Protein AF-A0A9P7EHT4-F1 (afdb_monomer_lite)

Organism: NCBI:txid48587

Secondary structure (DSSP, 8-state):
-------GGGTT----S------HHHHHHHHHHHHHHHHHHHHHHHHHHHHHHHSPPPP---TT-S-HHHHHHHHHHHHIIIIIHHHH-TTS---HHHHHHHHTTS--TTS-HHHHHHHHHHHHTTTTTHHHHHHHHHHHHHHHHHH-----GGGGGGS---

Foldseek 3Di:
DDDPPDDPPPPPPPDDDDDDDDDPVLCVVLVVVLVVLVVVLVVVVLVLLQCQLQDQDDFDDDPPDPDPPVLRVLSNVLSNVQSNCQCPVPVDRDDLVVSLVRSVPDDSDPHDPVRVVVSNVVSVVCPSCPVSVVVCVVVVVVSVVSVDDDDDPPVVPPPDDD

Structure (mmCIF, N/CA/C/O backbone):
data_AF-A0A9P7EHT4-F1
#
_entry.id   AF-A0A9P7EHT4-F1
#
loop_
_atom_site.group_PDB
_atom_site.id
_atom_site.type_symbol
_atom_site.label_atom_id
_atom_site.label_alt_id
_atom_site.label_comp_id
_atom_site.label_asym_id
_atom_site.label_entity_id
_atom_site.label_seq_id
_atom_site.pdbx_PDB_ins_code
_atom_site.Cartn_x
_atom_site.Cartn_y
_atom_site.Cartn_z
_atom_site.occupancy
_atom_site.B_iso_or_equiv
_atom_site.auth_seq_id
_atom_site.auth_comp_id
_atom_site.auth_asym_id
_atom_site.auth_atom_id
_atom_site.pdbx_PDB_model_num
ATOM 1 N N . MET A 1 1 ? 30.150 -19.900 -12.309 1.00 33.72 1 MET A N 1
ATOM 2 C CA . MET A 1 1 ? 28.809 -20.208 -11.778 1.00 33.72 1 MET A CA 1
ATOM 3 C C . MET A 1 1 ? 27.960 -19.003 -12.145 1.00 33.72 1 MET A C 1
ATOM 5 O O . MET A 1 1 ? 28.097 -17.972 -11.508 1.00 33.72 1 MET A O 1
ATOM 9 N N . GLN A 1 2 ? 27.306 -19.051 -13.307 1.00 30.30 2 GLN A N 1
ATOM 10 C CA . GLN A 1 2 ? 26.385 -18.003 -13.756 1.00 30.30 2 GLN A CA 1
ATOM 11 C C . GLN A 1 2 ? 25.036 -18.331 -13.127 1.00 30.30 2 GLN A C 1
ATOM 13 O O . GLN A 1 2 ? 24.518 -19.421 -13.355 1.00 30.30 2 GLN A O 1
ATOM 18 N N . GLU A 1 3 ? 24.530 -17.439 -12.285 1.00 30.38 3 GLU A N 1
ATOM 19 C CA . GLU A 1 3 ? 23.155 -17.512 -11.811 1.00 30.38 3 GLU A CA 1
ATOM 20 C C . GLU A 1 3 ? 22.256 -16.936 -12.904 1.00 30.38 3 GLU A C 1
ATOM 22 O O . GLU A 1 3 ? 22.384 -15.775 -13.295 1.00 30.38 3 GLU A O 1
ATOM 27 N N . ASP A 1 4 ? 21.392 -17.798 -13.434 1.00 36.47 4 ASP A N 1
ATOM 28 C CA . ASP A 1 4 ? 20.266 -17.436 -14.283 1.00 36.47 4 ASP A CA 1
ATOM 29 C C . ASP A 1 4 ? 19.323 -16.533 -13.480 1.00 36.47 4 ASP A C 1
ATOM 31 O O . ASP A 1 4 ? 18.519 -17.001 -12.673 1.00 36.47 4 ASP A O 1
ATOM 35 N N . ILE A 1 5 ? 19.395 -15.223 -13.710 1.00 40.62 5 ILE A N 1
ATOM 36 C CA . ILE A 1 5 ? 18.323 -14.304 -13.321 1.00 40.62 5 ILE A CA 1
ATOM 37 C C . ILE A 1 5 ? 17.263 -14.398 -14.420 1.00 40.62 5 ILE A C 1
ATOM 39 O O . ILE A 1 5 ? 17.171 -13.557 -15.316 1.00 40.62 5 ILE A O 1
ATOM 43 N N . GLY A 1 6 ? 16.516 -15.501 -14.404 1.00 33.03 6 GLY A N 1
ATOM 44 C CA . GLY A 1 6 ? 15.385 -15.711 -15.295 1.00 33.03 6 GLY A CA 1
ATOM 45 C C . GLY A 1 6 ? 14.271 -14.729 -14.948 1.00 33.03 6 GLY A C 1
ATOM 46 O O . GLY A 1 6 ? 13.575 -14.916 -13.957 1.00 33.03 6 GLY A O 1
ATOM 47 N N . TRP A 1 7 ? 14.101 -13.684 -15.760 1.00 44.91 7 TRP A N 1
ATOM 48 C CA . TRP A 1 7 ? 12.983 -12.745 -15.665 1.00 44.91 7 TRP A CA 1
ATOM 49 C C . TRP A 1 7 ? 11.743 -13.352 -16.348 1.00 44.91 7 TRP A C 1
ATOM 51 O O . TRP A 1 7 ? 11.735 -13.468 -17.576 1.00 44.91 7 TRP A O 1
ATOM 61 N N . PRO A 1 8 ? 10.677 -13.728 -15.615 1.00 37.75 8 PRO A N 1
ATOM 62 C CA . PRO A 1 8 ? 9.542 -14.461 -16.192 1.00 37.75 8 PRO A CA 1
ATOM 63 C C . PRO A 1 8 ? 8.695 -13.651 -17.191 1.00 37.75 8 PRO A C 1
ATOM 65 O O . PRO A 1 8 ? 7.948 -14.228 -17.971 1.00 37.75 8 PRO A O 1
ATOM 68 N N . TRP A 1 9 ? 8.828 -12.322 -17.211 1.00 41.00 9 TRP A N 1
ATOM 69 C CA . TRP A 1 9 ? 7.965 -11.409 -17.977 1.00 41.00 9 TRP A CA 1
ATOM 70 C C . TRP A 1 9 ? 8.392 -11.190 -19.439 1.00 41.00 9 TRP A C 1
ATOM 72 O O . TRP A 1 9 ? 7.667 -10.557 -20.200 1.00 41.00 9 TRP A O 1
ATOM 82 N N . LEU A 1 10 ? 9.568 -11.681 -19.850 1.00 38.62 10 LEU A N 1
ATOM 83 C CA . LEU A 1 10 ? 10.136 -11.409 -21.182 1.00 38.62 10 LEU A CA 1
ATOM 84 C C . LEU A 1 10 ? 9.701 -12.401 -22.278 1.00 38.62 10 LEU A C 1
ATOM 86 O O . LEU A 1 10 ? 9.952 -12.150 -23.454 1.00 38.62 10 LEU A O 1
ATOM 90 N N . TYR A 1 11 ? 9.038 -13.508 -21.931 1.00 38.34 11 TYR A N 1
ATOM 91 C CA . TYR A 1 11 ? 8.702 -14.572 -22.891 1.00 38.34 11 TYR A CA 1
ATOM 92 C C . TYR A 1 11 ? 7.434 -14.315 -23.726 1.00 38.34 11 TYR A C 1
ATOM 94 O O . TYR A 1 11 ? 7.206 -15.025 -24.703 1.00 38.34 11 TYR A O 1
ATOM 102 N N . GLU A 1 12 ? 6.623 -13.303 -23.399 1.00 41.28 12 GLU A N 1
ATOM 103 C CA . GLU A 1 12 ? 5.337 -13.062 -24.081 1.00 41.28 12 GLU A CA 1
ATOM 104 C C . GLU A 1 12 ? 5.417 -12.141 -25.309 1.00 41.28 12 GLU A C 1
ATOM 106 O O . GLU A 1 12 ? 4.441 -12.025 -26.047 1.00 41.28 12 GLU A O 1
ATOM 111 N N . VAL A 1 13 ? 6.557 -11.500 -25.588 1.00 43.53 13 VAL A N 1
ATOM 112 C CA . VAL A 1 13 ? 6.586 -10.384 -26.558 1.00 43.53 13 VAL A CA 1
ATOM 113 C C . VAL A 1 13 ? 6.811 -10.787 -28.020 1.00 43.53 13 VAL A C 1
ATOM 115 O O . VAL A 1 13 ? 6.916 -9.909 -28.863 1.00 43.53 13 VAL A O 1
ATOM 118 N N . GLY A 1 14 ? 6.849 -12.082 -28.358 1.00 39.22 14 GLY A N 1
ATOM 119 C CA . GLY A 1 14 ? 6.622 -12.569 -29.731 1.00 39.22 14 GLY A CA 1
ATOM 120 C C . GLY A 1 14 ? 7.330 -11.822 -30.877 1.00 39.22 14 GLY A C 1
ATOM 121 O O . GLY A 1 14 ? 6.723 -11.620 -31.926 1.00 39.22 14 GLY A O 1
ATOM 122 N N . LEU A 1 15 ? 8.587 -11.396 -30.706 1.00 40.38 15 LEU A N 1
ATOM 123 C CA . LEU A 1 15 ? 9.324 -10.675 -31.747 1.00 40.38 15 LEU A CA 1
ATOM 124 C C . LEU A 1 15 ? 10.049 -11.663 -32.666 1.00 40.38 15 LEU A C 1
ATOM 126 O O . LEU A 1 15 ? 11.099 -12.213 -32.336 1.00 40.38 15 LEU A O 1
ATOM 130 N N . GLY A 1 16 ? 9.430 -11.900 -33.822 1.00 35.81 16 GLY A N 1
ATOM 131 C CA . GLY A 1 16 ? 9.987 -12.660 -34.930 1.00 35.81 16 GLY A CA 1
ATOM 132 C C . GLY A 1 16 ? 11.141 -11.931 -35.622 1.00 35.81 16 GLY A C 1
ATOM 133 O O . GLY A 1 16 ? 11.029 -10.773 -36.000 1.00 35.81 16 GLY A O 1
ATOM 134 N N . ASN A 1 17 ? 12.233 -12.674 -35.768 1.00 42.03 17 ASN A N 1
ATOM 135 C CA . ASN A 1 17 ? 13.330 -12.615 -36.734 1.00 42.03 17 ASN A CA 1
ATOM 136 C C . ASN A 1 17 ? 13.360 -11.447 -37.745 1.00 42.03 17 ASN A C 1
ATOM 138 O O . ASN A 1 17 ? 12.989 -11.635 -38.898 1.00 42.03 17 ASN A O 1
ATOM 142 N N . GLU A 1 18 ? 13.968 -10.321 -37.373 1.00 40.78 18 GLU A N 1
ATOM 143 C CA . GLU A 1 18 ? 14.703 -9.449 -38.302 1.00 40.78 18 GLU A CA 1
ATOM 144 C C . GLU A 1 18 ? 15.790 -8.706 -37.508 1.00 40.78 18 GLU A C 1
ATOM 146 O O . GLU A 1 18 ? 15.515 -7.864 -36.657 1.00 40.78 18 GLU A O 1
ATOM 151 N N . THR A 1 19 ? 17.052 -9.097 -37.705 1.00 41.78 19 THR A N 1
ATOM 152 C CA . THR A 1 19 ? 18.201 -8.559 -36.962 1.00 41.78 19 THR A CA 1
ATOM 153 C C . THR A 1 19 ? 18.560 -7.164 -37.466 1.00 41.78 19 THR A C 1
ATOM 155 O O . THR A 1 19 ? 19.347 -7.016 -38.403 1.00 41.78 19 THR A O 1
ATOM 158 N N . THR A 1 20 ? 18.001 -6.141 -36.825 1.00 45.34 20 THR A N 1
ATOM 159 C CA . THR A 1 20 ? 18.441 -4.747 -36.928 1.00 45.34 20 THR A CA 1
ATOM 160 C C . THR A 1 20 ? 19.838 -4.602 -36.321 1.00 45.34 20 THR A C 1
ATOM 162 O O . THR A 1 20 ? 20.065 -4.842 -35.136 1.00 45.34 20 THR A O 1
ATOM 165 N N . HIS A 1 21 ? 20.817 -4.242 -37.153 1.00 45.09 21 HIS A N 1
ATOM 166 C CA . HIS A 1 21 ? 22.203 -4.077 -36.723 1.00 45.09 21 HIS A CA 1
ATOM 167 C C . HIS A 1 21 ? 22.399 -2.692 -36.088 1.00 45.09 21 HIS A C 1
ATOM 169 O O . HIS A 1 21 ? 22.819 -1.745 -36.749 1.00 45.09 21 HIS A O 1
ATOM 175 N N . ILE A 1 22 ? 22.094 -2.582 -34.794 1.00 49.44 22 ILE A N 1
ATOM 176 C CA . ILE A 1 22 ? 22.401 -1.402 -33.970 1.00 49.44 22 ILE A CA 1
ATOM 177 C C . ILE A 1 22 ? 23.924 -1.187 -33.972 1.00 49.44 22 ILE A C 1
ATOM 179 O O . ILE A 1 22 ? 24.685 -2.128 -33.725 1.00 49.44 22 ILE A O 1
ATOM 183 N N . SER A 1 23 ? 24.404 0.029 -34.256 1.00 51.44 23 SER A N 1
ATOM 184 C CA . SER A 1 23 ? 25.845 0.300 -34.173 1.00 51.44 23 SER A CA 1
ATOM 185 C C . SER A 1 23 ? 26.330 0.208 -32.719 1.00 51.44 23 SER A C 1
ATOM 187 O O . SER A 1 23 ? 25.603 0.532 -31.781 1.00 51.44 23 SER A O 1
ATOM 189 N N . ASN A 1 24 ? 27.585 -0.193 -32.491 1.00 54.91 24 ASN A N 1
ATOM 190 C CA . ASN A 1 24 ? 28.136 -0.295 -31.129 1.00 54.91 24 ASN A CA 1
ATOM 191 C C . ASN A 1 24 ? 28.041 1.022 -30.335 1.00 54.91 24 ASN A C 1
ATOM 193 O O . ASN A 1 24 ? 27.936 0.989 -29.114 1.00 54.91 24 ASN A O 1
ATOM 197 N N . VAL A 1 25 ? 28.057 2.175 -31.013 1.00 56.34 25 VAL A N 1
ATOM 198 C CA . VAL A 1 25 ? 27.954 3.498 -30.379 1.00 56.34 25 VAL A CA 1
ATOM 199 C C . VAL A 1 25 ? 26.518 3.797 -29.947 1.00 56.34 25 VAL A C 1
ATOM 201 O O . VAL A 1 25 ? 26.312 4.250 -28.824 1.00 56.34 25 VAL A O 1
ATOM 204 N N . GLU A 1 26 ? 25.525 3.496 -30.786 1.00 53.62 26 GLU A N 1
ATOM 205 C CA . GLU A 1 26 ? 24.102 3.647 -30.445 1.00 53.62 26 GLU A CA 1
ATOM 206 C C . GLU A 1 26 ? 23.690 2.655 -29.357 1.00 53.62 26 GLU A C 1
ATOM 208 O O . GLU A 1 26 ? 23.023 3.039 -28.401 1.00 53.62 26 GLU A O 1
ATOM 213 N N . CYS A 1 27 ? 24.183 1.415 -29.426 1.00 57.53 27 CYS A N 1
ATOM 214 C CA . CYS A 1 27 ? 23.973 0.405 -28.390 1.00 57.53 27 CYS A CA 1
ATOM 215 C C . CYS A 1 27 ? 24.538 0.869 -27.034 1.00 57.53 27 CYS A C 1
ATOM 217 O O . CYS A 1 27 ? 23.890 0.735 -25.997 1.00 57.53 27 CYS A O 1
ATOM 219 N N . HIS A 1 28 ? 25.721 1.494 -27.038 1.00 58.81 28 HIS A N 1
ATOM 220 C CA . HIS A 1 28 ? 26.361 2.002 -25.823 1.00 58.81 28 HIS A CA 1
ATOM 221 C C . HIS A 1 28 ? 25.699 3.286 -25.286 1.00 58.81 28 HIS A C 1
ATOM 223 O O . HIS A 1 28 ? 25.575 3.461 -24.070 1.00 58.81 28 HIS A O 1
ATOM 229 N N . ALA A 1 29 ? 25.255 4.187 -26.167 1.00 58.09 29 ALA A N 1
ATOM 230 C CA . ALA A 1 29 ? 24.589 5.434 -25.792 1.00 58.09 29 ALA A CA 1
ATOM 231 C C . ALA A 1 29 ? 23.170 5.182 -25.257 1.00 58.09 29 ALA A C 1
ATOM 233 O O . ALA A 1 29 ? 22.859 5.618 -24.143 1.00 58.09 29 ALA A O 1
ATOM 234 N N . VAL A 1 30 ? 22.355 4.412 -25.989 1.00 65.62 30 VAL A N 1
ATOM 235 C CA . VAL A 1 30 ? 21.015 3.979 -25.557 1.00 65.62 30 VAL A CA 1
ATOM 236 C C . VAL A 1 30 ? 21.126 3.137 -24.292 1.00 65.62 30 VAL A C 1
ATOM 238 O O . VAL A 1 30 ? 20.409 3.400 -23.330 1.00 65.62 30 VAL A O 1
ATOM 241 N N . GLY A 1 31 ? 22.100 2.223 -24.227 1.00 70.81 31 GLY A N 1
ATOM 242 C CA . GLY A 1 31 ? 22.383 1.443 -23.025 1.00 70.81 31 GLY A CA 1
ATOM 243 C C . GLY A 1 31 ? 22.589 2.328 -21.796 1.00 70.81 31 GLY A C 1
ATOM 244 O O . GLY A 1 31 ? 21.921 2.134 -20.786 1.00 70.81 31 GLY A O 1
ATOM 245 N N . SER A 1 32 ? 23.448 3.349 -21.875 1.00 76.69 32 SER A N 1
ATOM 246 C CA . SER A 1 32 ? 23.703 4.231 -20.726 1.00 76.69 32 SER A CA 1
ATOM 247 C C . SER A 1 32 ? 22.473 5.033 -20.278 1.00 76.69 32 SER A C 1
ATOM 249 O O . SER A 1 32 ? 22.248 5.185 -19.078 1.00 76.69 32 SER A O 1
ATOM 251 N N . ILE A 1 33 ? 21.653 5.519 -21.218 1.00 79.38 33 ILE A N 1
ATOM 252 C CA . ILE A 1 33 ? 20.433 6.282 -20.914 1.00 79.38 33 ILE A CA 1
ATOM 253 C C . ILE A 1 33 ? 19.383 5.374 -20.276 1.00 79.38 33 ILE A C 1
ATOM 255 O O . ILE A 1 33 ? 18.800 5.745 -19.254 1.00 79.38 33 ILE A O 1
ATOM 259 N N . VAL A 1 34 ? 19.177 4.182 -20.839 1.00 79.00 34 VAL A N 1
ATOM 260 C CA . VAL A 1 34 ? 18.251 3.176 -20.309 1.00 79.00 34 VAL A CA 1
ATOM 261 C C . VAL A 1 34 ? 18.674 2.776 -18.898 1.00 79.00 34 VAL A C 1
ATOM 263 O O . VAL A 1 34 ? 17.877 2.912 -17.972 1.00 79.00 34 VAL A O 1
ATOM 266 N N . TRP A 1 35 ? 19.942 2.399 -18.697 1.00 77.75 35 TRP A N 1
ATOM 267 C CA . TRP A 1 35 ? 20.458 2.020 -17.380 1.00 77.75 35 TRP A CA 1
ATOM 268 C C . TRP A 1 35 ? 20.316 3.145 -16.354 1.00 77.75 35 TRP A C 1
ATOM 270 O O . TRP A 1 35 ? 19.753 2.923 -15.284 1.00 77.75 35 TRP A O 1
ATOM 280 N N . ASN A 1 36 ? 20.758 4.363 -16.675 1.00 82.31 36 ASN A N 1
ATOM 281 C CA . ASN A 1 36 ? 20.661 5.500 -15.755 1.00 82.31 36 ASN A CA 1
ATOM 282 C C . ASN A 1 36 ? 19.209 5.826 -15.389 1.00 82.31 36 ASN A C 1
ATOM 284 O O . ASN A 1 36 ? 18.920 6.158 -14.240 1.00 82.31 36 ASN A O 1
ATOM 288 N N . THR A 1 37 ? 18.293 5.733 -16.354 1.00 84.19 37 THR A N 1
ATOM 289 C CA . THR A 1 37 ? 16.865 5.964 -16.114 1.00 84.19 37 THR A CA 1
ATOM 290 C C . THR A 1 37 ? 16.291 4.872 -15.219 1.00 84.19 37 THR A C 1
ATOM 292 O O . THR A 1 37 ? 15.647 5.190 -14.223 1.00 84.19 37 THR A O 1
ATOM 295 N N . MET A 1 38 ? 16.589 3.600 -15.497 1.00 81.44 38 MET A N 1
ATOM 296 C CA . MET A 1 38 ? 16.161 2.477 -14.658 1.00 81.44 38 MET A CA 1
ATOM 297 C C . MET A 1 38 ? 16.665 2.610 -13.216 1.00 81.44 38 MET A C 1
ATOM 299 O O . MET A 1 38 ? 15.879 2.422 -12.290 1.00 81.44 38 MET A O 1
ATOM 303 N N . PHE A 1 39 ? 17.934 2.981 -13.009 1.00 82.06 39 PHE A N 1
ATOM 304 C CA . PHE A 1 39 ? 18.486 3.193 -11.666 1.00 82.06 39 PHE A CA 1
ATOM 305 C C . PHE A 1 39 ? 17.784 4.329 -10.920 1.00 82.06 39 PHE A C 1
ATOM 307 O O . PHE A 1 39 ? 17.420 4.149 -9.761 1.00 82.06 39 PHE A O 1
ATOM 314 N N . LYS A 1 40 ? 17.535 5.466 -11.580 1.00 85.94 40 LYS A N 1
ATOM 315 C CA . LYS A 1 40 ? 16.814 6.595 -10.968 1.00 85.94 40 LYS A CA 1
ATOM 316 C C . LYS A 1 40 ? 15.381 6.232 -10.596 1.00 85.94 40 LYS A C 1
ATOM 318 O O . LYS A 1 40 ? 14.921 6.573 -9.513 1.00 85.94 40 LYS A O 1
ATOM 323 N N . VAL A 1 41 ? 14.671 5.534 -11.482 1.00 84.50 41 VAL A N 1
ATOM 324 C CA . VAL A 1 41 ? 13.306 5.072 -11.195 1.00 84.50 41 VAL A CA 1
ATOM 325 C C . VAL A 1 41 ? 13.307 4.101 -10.034 1.00 84.50 41 VAL A C 1
ATOM 327 O O . VAL A 1 41 ? 12.494 4.248 -9.130 1.00 84.50 41 VAL A O 1
ATOM 330 N N . LYS A 1 42 ? 14.240 3.148 -10.029 1.00 81.88 42 LYS A N 1
ATOM 331 C CA . LYS A 1 42 ? 14.391 2.209 -8.925 1.00 81.88 42 LYS A CA 1
ATOM 332 C C . LYS A 1 42 ? 14.629 2.935 -7.601 1.00 81.88 42 LYS A C 1
ATOM 334 O O . LYS A 1 42 ? 13.931 2.641 -6.646 1.00 81.88 42 LYS A O 1
ATOM 339 N N . GLU A 1 43 ? 15.544 3.900 -7.554 1.00 85.88 43 GLU A N 1
ATOM 340 C CA . GLU A 1 43 ? 15.807 4.693 -6.346 1.00 85.88 43 GLU A CA 1
ATOM 341 C C . GLU A 1 43 ? 14.546 5.424 -5.857 1.00 85.88 43 GLU A C 1
ATOM 343 O O . GLU A 1 43 ? 14.219 5.367 -4.674 1.00 85.88 43 GLU A O 1
ATOM 348 N N . HIS A 1 44 ? 13.789 6.046 -6.766 1.00 85.19 44 HIS A N 1
ATOM 349 C CA . HIS A 1 44 ? 12.524 6.700 -6.424 1.00 85.19 44 HIS A CA 1
ATOM 350 C C . HIS A 1 44 ? 11.469 5.725 -5.888 1.00 85.19 44 HIS A C 1
ATOM 352 O O . HIS A 1 44 ? 10.800 6.035 -4.903 1.00 85.19 44 HIS A O 1
ATOM 358 N N . LEU A 1 45 ? 11.325 4.558 -6.519 1.00 83.94 45 LEU A N 1
ATOM 359 C CA . LEU A 1 45 ? 10.398 3.520 -6.069 1.00 83.94 45 LEU A CA 1
ATOM 360 C C . LEU A 1 45 ? 10.813 2.950 -4.716 1.00 83.94 45 LEU A C 1
ATOM 362 O O . LEU A 1 45 ? 9.960 2.767 -3.856 1.00 83.94 45 LEU A O 1
ATOM 366 N N . ASP A 1 46 ? 12.108 2.714 -4.512 1.00 84.06 46 ASP A N 1
ATOM 367 C CA . ASP A 1 46 ? 12.641 2.203 -3.254 1.00 84.06 46 ASP A CA 1
ATOM 368 C C . ASP A 1 46 ? 12.357 3.217 -2.124 1.00 84.06 46 ASP A C 1
ATOM 370 O O . ASP A 1 46 ? 11.799 2.835 -1.097 1.00 84.06 46 ASP A O 1
ATOM 374 N N . VAL A 1 47 ? 12.620 4.518 -2.326 1.00 86.00 47 VAL A N 1
ATOM 375 C CA . VAL A 1 47 ? 12.285 5.578 -1.346 1.00 86.00 47 VAL A CA 1
ATOM 376 C C . VAL A 1 47 ? 10.789 5.611 -1.034 1.00 86.00 47 VAL A C 1
ATOM 378 O O . VAL A 1 47 ? 10.403 5.695 0.132 1.00 86.00 47 VAL A O 1
ATOM 381 N N . HIS A 1 48 ? 9.941 5.520 -2.057 1.00 85.75 48 HIS A N 1
ATOM 382 C CA . HIS A 1 48 ? 8.496 5.535 -1.867 1.00 85.75 48 HIS A CA 1
ATOM 383 C C . HIS A 1 48 ? 7.991 4.309 -1.099 1.00 85.75 48 HIS A C 1
ATOM 385 O O . HIS A 1 48 ? 7.242 4.446 -0.130 1.00 85.75 48 HIS A O 1
ATOM 391 N N . CYS A 1 49 ? 8.452 3.113 -1.475 1.00 84.19 49 CYS A N 1
ATOM 392 C CA . CYS A 1 49 ? 8.169 1.877 -0.747 1.00 84.19 49 CYS A CA 1
ATOM 393 C C . CYS A 1 49 ? 8.576 1.997 0.724 1.00 84.19 49 CYS A C 1
ATOM 395 O O . CYS A 1 49 ? 7.817 1.578 1.596 1.00 84.19 49 CYS A O 1
ATOM 397 N N . TRP A 1 50 ? 9.725 2.617 1.007 1.00 86.75 50 TRP A N 1
ATOM 398 C CA . TRP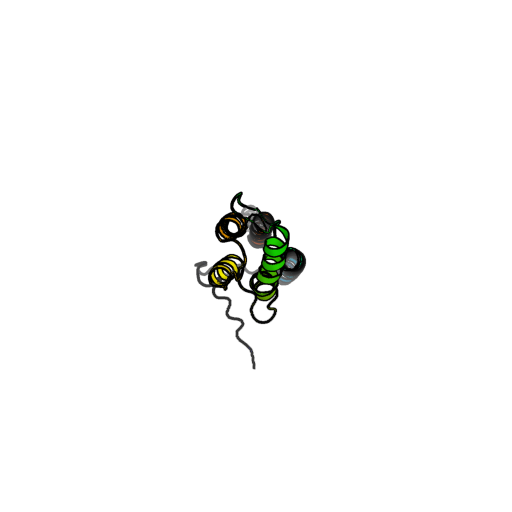 A 1 50 ? 10.168 2.909 2.370 1.00 86.75 50 TRP A CA 1
ATOM 399 C C . TRP A 1 50 ? 9.210 3.822 3.131 1.00 86.75 50 TRP A C 1
ATOM 401 O O . TRP A 1 50 ? 8.836 3.491 4.259 1.00 86.75 50 TRP A O 1
ATOM 411 N N . THR A 1 51 ? 8.783 4.932 2.529 1.00 85.88 51 THR A N 1
ATOM 412 C CA . THR A 1 51 ? 7.794 5.832 3.139 1.00 85.88 51 THR A CA 1
ATOM 413 C C . THR A 1 51 ? 6.495 5.094 3.446 1.00 85.88 51 THR A C 1
ATOM 415 O O . THR A 1 51 ? 6.043 5.121 4.589 1.00 85.88 51 THR A O 1
ATOM 418 N N . VAL A 1 52 ? 5.933 4.365 2.478 1.00 85.69 52 VAL A N 1
ATOM 419 C CA . VAL A 1 52 ? 4.683 3.617 2.684 1.00 85.69 52 VAL A CA 1
ATOM 420 C C . VAL A 1 52 ? 4.845 2.537 3.757 1.00 85.69 52 VAL A C 1
ATOM 422 O O . VAL A 1 52 ? 3.980 2.373 4.613 1.00 85.69 52 VAL A O 1
ATOM 425 N N . ALA A 1 53 ? 5.964 1.817 3.761 1.00 87.75 53 ALA A N 1
ATOM 426 C CA . ALA A 1 53 ? 6.235 0.785 4.754 1.00 87.75 53 ALA A CA 1
ATOM 427 C C . ALA A 1 53 ? 6.325 1.344 6.185 1.00 87.75 53 ALA A C 1
ATOM 429 O O . ALA A 1 53 ? 5.817 0.728 7.123 1.00 87.75 53 ALA A O 1
ATOM 430 N N . CYS A 1 54 ? 6.949 2.511 6.360 1.00 87.88 54 CYS A N 1
ATOM 431 C CA . CYS A 1 54 ? 7.170 3.110 7.677 1.00 87.88 54 CYS A CA 1
ATOM 432 C C . CYS A 1 54 ? 5.960 3.907 8.187 1.00 87.88 54 CYS A C 1
ATOM 434 O O . CYS A 1 54 ? 5.766 4.021 9.399 1.00 87.88 54 CYS A O 1
ATOM 436 N N . GLU A 1 55 ? 5.146 4.458 7.287 1.00 89.50 55 GLU A N 1
ATOM 437 C CA . GLU A 1 55 ? 4.034 5.343 7.631 1.00 89.50 55 GLU A CA 1
ATOM 438 C C . GLU A 1 55 ? 2.690 4.646 7.423 1.00 89.50 55 GLU A C 1
ATOM 440 O O . GLU A 1 55 ? 2.145 4.581 6.322 1.00 89.50 55 GLU A O 1
ATOM 445 N N . ALA A 1 56 ? 2.128 4.137 8.522 1.00 89.88 56 ALA A N 1
ATOM 446 C CA . ALA A 1 56 ? 0.793 3.560 8.504 1.00 89.88 56 ALA A CA 1
ATOM 447 C C . ALA A 1 56 ? -0.248 4.601 8.050 1.00 89.88 56 ALA A C 1
ATOM 449 O O . ALA A 1 56 ? -0.259 5.719 8.580 1.00 89.88 56 ALA A O 1
ATOM 450 N N . PRO A 1 57 ? -1.175 4.237 7.143 1.00 89.62 57 PRO A N 1
ATOM 451 C CA . PRO A 1 57 ? -2.330 5.065 6.829 1.00 89.62 57 PRO A CA 1
ATOM 452 C C . PRO A 1 57 ? -3.072 5.512 8.098 1.00 89.62 57 PRO A C 1
ATOM 454 O O . PRO A 1 57 ? -3.157 4.739 9.057 1.00 89.62 57 PRO A O 1
ATOM 457 N N . PRO A 1 58 ? -3.652 6.725 8.130 1.00 90.88 58 PRO A N 1
ATOM 458 C CA . PRO A 1 58 ? -4.437 7.172 9.273 1.00 90.88 58 PRO A CA 1
ATOM 459 C C . PRO A 1 58 ? -5.581 6.205 9.595 1.00 90.88 58 PRO A C 1
ATOM 461 O O . PRO A 1 58 ? -6.300 5.748 8.703 1.00 90.88 58 PRO A O 1
ATOM 464 N N . MET A 1 59 ? -5.765 5.916 10.883 1.00 92.06 59 MET A N 1
ATOM 465 C CA . MET A 1 59 ? -6.830 5.030 11.343 1.00 92.06 59 MET A CA 1
ATOM 466 C C . MET A 1 59 ? -8.205 5.681 11.140 1.00 92.06 59 MET A C 1
ATOM 468 O O . MET A 1 59 ? -8.407 6.849 11.476 1.00 92.06 59 MET A O 1
ATOM 472 N N . VAL A 1 60 ? -9.173 4.916 10.630 1.00 93.19 60 VAL A N 1
ATOM 473 C CA . VAL A 1 60 ? -10.567 5.359 10.476 1.00 93.19 60 VAL A CA 1
ATOM 474 C C . VAL A 1 60 ? -11.424 4.671 11.529 1.00 93.19 60 VAL A C 1
ATOM 476 O O . VAL A 1 60 ? -11.688 3.472 11.447 1.00 93.19 60 VAL A O 1
ATOM 479 N N . HIS A 1 61 ? -11.863 5.427 12.536 1.00 95.44 61 HIS A N 1
ATOM 480 C CA . HIS A 1 61 ? -12.642 4.874 13.639 1.00 95.44 61 HIS A CA 1
ATOM 481 C C . HIS A 1 61 ? -14.137 4.796 13.326 1.00 95.44 61 HIS A C 1
ATOM 483 O O . HIS A 1 61 ? -14.784 5.799 13.030 1.00 95.44 61 HIS A O 1
ATOM 489 N N . ALA A 1 62 ? -14.708 3.603 13.482 1.00 93.75 62 ALA A N 1
ATOM 490 C CA . ALA A 1 62 ? -16.151 3.419 13.531 1.00 93.75 62 ALA A CA 1
ATOM 491 C C . ALA A 1 62 ? -16.731 3.957 14.851 1.00 93.75 62 ALA A C 1
ATOM 493 O O . ALA A 1 62 ? -16.068 3.948 15.890 1.00 93.75 62 ALA A O 1
ATOM 494 N N . GLY A 1 63 ? -18.010 4.348 14.842 1.00 92.12 63 GLY A N 1
ATOM 495 C CA . GLY A 1 63 ? -18.712 4.806 16.051 1.00 92.12 63 GLY A CA 1
ATOM 496 C C . GLY A 1 63 ? -18.829 3.741 17.152 1.00 92.12 63 GLY A C 1
ATOM 497 O O . GLY A 1 63 ? -19.055 4.076 18.310 1.00 92.12 63 GLY A O 1
ATOM 498 N N . THR A 1 64 ? -18.636 2.465 16.807 1.00 92.44 64 THR A N 1
ATOM 499 C CA . THR A 1 64 ? -18.592 1.318 17.729 1.00 92.44 64 THR A CA 1
ATOM 500 C C . THR A 1 64 ? -17.240 1.172 18.443 1.00 92.44 64 THR A C 1
ATOM 502 O O . THR A 1 64 ? -17.101 0.338 19.341 1.00 92.44 64 THR A O 1
ATOM 505 N N . CYS A 1 65 ? -16.228 1.968 18.080 1.00 95.50 65 CYS A N 1
ATOM 506 C CA . CYS A 1 65 ? -14.893 1.893 18.664 1.00 95.50 65 CYS A CA 1
ATOM 507 C C . CYS A 1 65 ? -14.846 2.566 20.045 1.00 95.50 65 CYS A C 1
ATOM 509 O O . CYS A 1 65 ? -14.809 3.789 20.158 1.00 95.50 65 CYS A O 1
ATOM 511 N N . MET A 1 66 ? -14.812 1.752 21.105 1.00 92.62 66 MET A N 1
ATOM 512 C CA . MET A 1 66 ? -14.815 2.240 22.491 1.00 92.62 66 MET A CA 1
ATOM 513 C C . MET A 1 66 ? -13.460 2.787 22.967 1.00 92.62 66 MET A C 1
ATOM 515 O O . MET A 1 66 ? -13.421 3.600 23.886 1.00 92.62 66 MET A O 1
ATOM 519 N N . ASN A 1 67 ? -12.349 2.362 22.356 1.00 94.06 67 ASN A N 1
ATOM 520 C CA . ASN A 1 67 ? -11.004 2.823 22.700 1.00 94.06 67 ASN A CA 1
ATOM 521 C C . ASN A 1 67 ? -10.205 3.134 21.430 1.00 94.06 67 ASN A C 1
ATOM 523 O O . ASN A 1 67 ? -9.464 2.296 20.918 1.00 94.06 67 ASN A O 1
ATOM 527 N N . GLN A 1 68 ? -10.388 4.351 20.919 1.00 94.50 68 GLN A N 1
ATOM 528 C CA . GLN A 1 68 ? -9.764 4.805 19.674 1.00 94.50 68 GLN A CA 1
ATOM 529 C C . GLN A 1 68 ? -8.237 4.805 19.763 1.00 94.50 68 GLN A C 1
ATOM 531 O O . GLN A 1 68 ? -7.578 4.293 18.868 1.00 94.50 68 GLN A O 1
ATOM 536 N N . LYS A 1 69 ? -7.682 5.276 20.886 1.00 94.31 69 LYS A N 1
ATOM 537 C CA . LYS A 1 69 ? -6.232 5.350 21.086 1.00 94.31 69 LYS A CA 1
ATOM 538 C C . LYS A 1 69 ? -5.568 3.976 20.992 1.00 94.31 69 LYS A C 1
ATOM 540 O O . LYS A 1 69 ? -4.616 3.816 20.241 1.00 94.31 69 LYS A O 1
ATOM 545 N N . ARG A 1 70 ? -6.091 2.984 21.721 1.00 94.19 70 ARG A N 1
ATOM 546 C CA . ARG A 1 70 ? -5.546 1.619 21.676 1.00 94.19 70 ARG A CA 1
ATOM 547 C C . ARG A 1 70 ? -5.678 1.010 20.281 1.00 94.19 70 ARG A C 1
ATOM 549 O O . ARG A 1 70 ? -4.730 0.447 19.763 1.00 94.19 70 ARG A O 1
ATOM 556 N N . CYS A 1 71 ? -6.837 1.199 19.655 1.00 95.12 71 CYS A N 1
ATOM 557 C CA . CYS A 1 71 ? -7.109 0.727 18.301 1.00 95.12 71 CYS A CA 1
ATOM 558 C C . CYS A 1 71 ? -6.125 1.322 17.271 1.00 95.12 71 CYS A C 1
ATOM 560 O O . CYS A 1 71 ? -5.690 0.623 16.362 1.00 95.12 71 CYS A O 1
ATOM 562 N N . GLU A 1 72 ? -5.736 2.591 17.427 1.00 95.06 72 GLU A N 1
ATOM 563 C CA . GLU A 1 72 ? -4.719 3.243 16.593 1.00 95.06 72 GLU A CA 1
ATOM 564 C C . GLU A 1 72 ? -3.296 2.723 16.873 1.00 95.06 72 GLU A C 1
ATOM 566 O O . GLU A 1 72 ? -2.519 2.522 15.939 1.00 95.06 72 GLU A O 1
ATOM 571 N N . GLU A 1 73 ? -2.940 2.502 18.140 1.00 94.62 73 GLU A N 1
ATOM 572 C CA . GLU A 1 73 ? -1.639 1.939 18.531 1.00 94.62 73 GLU A CA 1
ATOM 573 C C . GLU A 1 73 ? -1.459 0.515 17.984 1.00 94.62 73 GLU A C 1
ATOM 575 O O . GLU A 1 73 ? -0.440 0.229 17.348 1.00 94.62 73 GLU A O 1
ATOM 580 N N . ASP A 1 74 ? -2.472 -0.338 18.146 1.00 94.94 74 ASP A N 1
ATOM 581 C CA . ASP A 1 74 ? -2.476 -1.709 17.628 1.00 94.94 74 ASP A CA 1
ATOM 582 C C . ASP A 1 74 ? -2.438 -1.719 16.092 1.00 94.94 74 ASP A C 1
ATOM 584 O O . ASP A 1 74 ? -1.713 -2.512 15.491 1.00 94.94 74 ASP A O 1
ATOM 588 N N . TRP A 1 75 ? -3.143 -0.788 15.437 1.00 94.62 75 TRP A N 1
ATOM 589 C CA . TRP A 1 75 ? -3.080 -0.615 13.984 1.00 94.62 75 TRP A CA 1
ATOM 590 C C . TRP A 1 75 ? -1.670 -0.283 13.491 1.00 94.62 75 TRP A C 1
ATOM 592 O O . TRP A 1 75 ? -1.190 -0.913 12.548 1.00 94.62 75 TRP A O 1
ATOM 602 N N . LYS A 1 76 ? -0.975 0.663 14.132 1.00 93.81 76 LYS A N 1
ATOM 603 C CA . LYS A 1 76 ? 0.403 1.020 13.754 1.00 93.81 76 LYS A CA 1
ATOM 604 C C . LYS A 1 76 ? 1.352 -0.169 13.895 1.00 93.81 76 LYS A C 1
ATOM 606 O O . LYS A 1 76 ? 2.209 -0.372 13.036 1.00 93.81 76 LYS A O 1
ATOM 611 N N . GLN A 1 77 ? 1.185 -0.966 14.950 1.00 93.69 77 GLN A N 1
ATOM 612 C CA . GLN A 1 77 ? 1.974 -2.183 15.144 1.00 93.69 77 GLN A CA 1
ATOM 613 C C . GLN A 1 77 ? 1.670 -3.235 14.078 1.00 93.69 77 GLN A C 1
ATOM 615 O O . GLN A 1 77 ? 2.600 -3.794 13.496 1.00 93.69 77 GLN A O 1
ATOM 620 N N . LEU A 1 78 ? 0.389 -3.482 13.795 1.00 94.44 78 LEU A N 1
ATOM 621 C CA . LEU A 1 78 ? -0.029 -4.422 12.759 1.00 94.4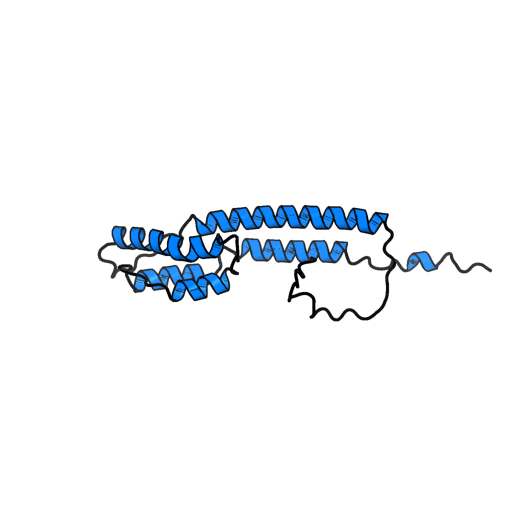4 78 LEU A CA 1
ATOM 622 C C . LEU A 1 78 ? 0.514 -4.005 11.389 1.00 94.44 78 LEU A C 1
ATOM 624 O O . LEU A 1 78 ? 1.081 -4.839 10.687 1.00 94.44 78 LEU A O 1
ATOM 628 N N . TRP A 1 79 ? 0.397 -2.722 11.032 1.00 94.69 79 TRP A N 1
ATOM 629 C CA . TRP A 1 79 ? 0.929 -2.178 9.782 1.00 94.69 79 TRP A CA 1
ATOM 630 C C 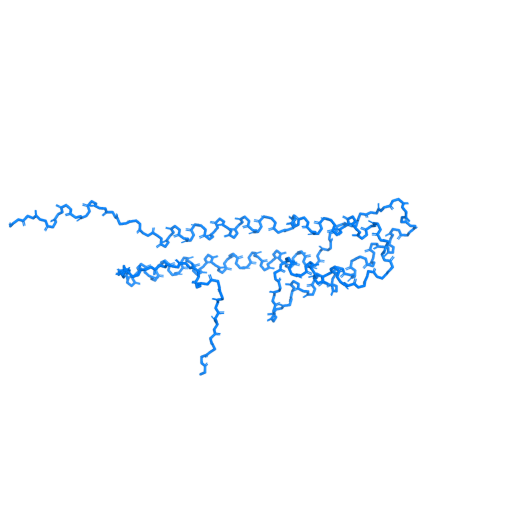. TRP A 1 79 ? 2.418 -2.466 9.628 1.00 94.69 79 TRP A C 1
ATOM 632 O O . TRP A 1 79 ? 2.832 -3.024 8.615 1.00 94.69 79 TRP A O 1
ATOM 642 N N . TRP A 1 80 ? 3.214 -2.136 10.645 1.00 92.19 80 TRP A N 1
ATOM 643 C CA . TRP A 1 80 ? 4.653 -2.365 10.606 1.00 92.19 80 TRP A CA 1
ATOM 644 C C . TRP A 1 80 ? 5.000 -3.853 10.487 1.00 92.19 80 TRP A C 1
ATOM 646 O O . TRP A 1 80 ? 5.796 -4.234 9.630 1.00 92.19 80 TRP A O 1
ATOM 656 N N . ASN A 1 81 ? 4.371 -4.699 11.307 1.00 90.31 81 ASN A N 1
ATOM 657 C CA . ASN A 1 81 ? 4.644 -6.139 11.340 1.00 90.31 81 ASN A CA 1
ATOM 658 C C . ASN A 1 81 ? 4.157 -6.880 10.087 1.00 90.31 81 ASN A C 1
ATOM 660 O O . ASN A 1 81 ? 4.640 -7.971 9.800 1.00 90.31 81 ASN A O 1
ATOM 664 N N . GLY A 1 82 ? 3.191 -6.314 9.368 1.00 90.25 82 GLY A N 1
ATOM 665 C CA . GLY A 1 82 ? 2.689 -6.849 8.114 1.00 90.25 82 GLY A CA 1
ATOM 666 C C . GLY A 1 82 ? 3.265 -6.111 6.916 1.00 90.25 82 GLY A C 1
ATOM 667 O O . GLY A 1 82 ? 4.271 -6.515 6.344 1.00 90.25 82 GLY A O 1
ATOM 668 N N . MET A 1 83 ? 2.621 -5.011 6.536 1.00 90.00 83 MET A N 1
ATOM 669 C CA . MET A 1 83 ? 2.969 -4.232 5.345 1.00 90.00 83 MET A CA 1
ATOM 670 C C . MET A 1 83 ? 4.405 -3.707 5.382 1.00 90.00 83 MET A C 1
ATOM 672 O O . MET A 1 83 ? 5.109 -3.820 4.383 1.00 90.00 83 MET A O 1
ATOM 676 N N . GLY A 1 84 ? 4.852 -3.175 6.523 1.00 88.12 84 GLY A N 1
ATOM 677 C CA . GLY A 1 84 ? 6.205 -2.643 6.673 1.00 88.12 84 GLY A CA 1
ATOM 678 C C . GLY A 1 84 ? 7.273 -3.697 6.385 1.00 88.12 84 GLY A C 1
ATOM 679 O O . GLY A 1 84 ? 8.133 -3.500 5.530 1.00 88.12 84 GLY A O 1
ATOM 680 N N . TRP A 1 85 ? 7.165 -4.853 7.040 1.00 86.75 85 TRP A N 1
ATOM 681 C CA . TRP A 1 85 ? 8.065 -5.988 6.831 1.00 86.75 85 TRP A CA 1
ATOM 682 C C . TRP A 1 85 ? 7.994 -6.569 5.418 1.00 86.75 85 TRP A C 1
ATOM 684 O O . TRP A 1 85 ? 9.036 -6.788 4.807 1.00 86.75 85 TRP A O 1
ATOM 694 N N . PHE A 1 86 ? 6.796 -6.799 4.880 1.00 86.25 86 PHE A N 1
ATOM 695 C CA . PHE A 1 86 ? 6.633 -7.417 3.560 1.00 86.25 86 PHE A CA 1
ATOM 696 C C . PHE A 1 86 ? 7.121 -6.525 2.410 1.00 86.25 86 PHE A C 1
ATOM 698 O O . PHE A 1 86 ? 7.669 -7.034 1.433 1.00 86.25 86 PHE A O 1
ATOM 705 N N . LEU A 1 87 ? 6.951 -5.202 2.516 1.00 84.56 87 LEU A N 1
ATOM 706 C CA . LEU A 1 87 ? 7.427 -4.257 1.498 1.00 84.56 87 LEU A CA 1
ATOM 707 C C . LEU A 1 87 ? 8.938 -4.013 1.572 1.00 84.56 87 LEU A C 1
ATOM 709 O O . LEU A 1 87 ? 9.554 -3.714 0.551 1.00 84.56 87 LEU A O 1
ATOM 713 N N . LEU A 1 88 ? 9.530 -4.127 2.764 1.00 84.31 88 LEU A N 1
ATOM 714 C CA . LEU A 1 88 ? 10.957 -3.885 2.991 1.00 84.31 88 LEU A CA 1
ATOM 715 C C . LEU A 1 88 ? 11.811 -5.153 2.987 1.00 84.31 88 LEU A C 1
ATOM 717 O O . LEU A 1 88 ? 13.021 -5.059 3.211 1.00 84.31 88 LEU A O 1
ATOM 721 N N . ASP A 1 89 ? 11.225 -6.325 2.737 1.00 79.81 89 ASP A N 1
ATOM 722 C CA . ASP A 1 89 ? 11.992 -7.562 2.639 1.00 79.81 89 ASP A CA 1
ATOM 723 C C . ASP A 1 89 ? 12.923 -7.518 1.418 1.00 79.81 89 ASP A C 1
ATOM 725 O O . ASP A 1 89 ? 12.544 -7.815 0.286 1.00 79.81 89 ASP A O 1
ATOM 729 N N . GLY A 1 90 ? 14.180 -7.139 1.661 1.00 63.84 90 GLY A N 1
ATOM 730 C CA . GLY A 1 90 ? 15.202 -7.003 0.629 1.00 63.84 90 GLY A CA 1
ATOM 731 C C . GLY A 1 90 ? 15.634 -8.326 -0.007 1.00 63.84 90 GLY A C 1
ATOM 732 O O . GLY A 1 90 ? 16.311 -8.294 -1.033 1.00 63.84 90 GLY A O 1
ATOM 733 N N . GLN A 1 91 ? 15.266 -9.477 0.570 1.00 69.56 91 GLN A N 1
ATOM 734 C CA . GLN A 1 91 ? 15.549 -10.783 -0.034 1.00 69.56 91 GLN A CA 1
ATOM 735 C C . GLN A 1 91 ? 14.490 -11.177 -1.064 1.00 69.56 91 GLN A C 1
ATOM 737 O O . GLN A 1 91 ? 14.807 -11.889 -2.017 1.00 69.56 91 GLN A O 1
ATOM 742 N N . ASN A 1 92 ? 13.247 -10.723 -0.887 1.00 67.75 92 ASN A N 1
ATOM 743 C CA . ASN A 1 92 ? 12.136 -11.076 -1.762 1.00 67.75 92 ASN A CA 1
ATOM 744 C C . ASN A 1 92 ? 11.028 -10.006 -1.729 1.00 67.75 92 ASN A C 1
ATOM 746 O O . ASN A 1 92 ? 9.945 -10.269 -1.192 1.00 67.75 92 ASN A O 1
ATOM 750 N N . PRO A 1 93 ? 11.277 -8.810 -2.298 1.00 66.50 93 PRO A N 1
ATOM 751 C CA . PRO A 1 93 ? 10.312 -7.721 -2.269 1.00 66.50 93 PRO A CA 1
ATOM 752 C C . PRO A 1 93 ? 9.012 -8.172 -2.936 1.00 66.50 93 PRO A C 1
ATOM 754 O O . PRO A 1 93 ? 8.974 -8.478 -4.131 1.00 66.50 93 PRO A O 1
ATOM 757 N N . GLN A 1 94 ? 7.949 -8.254 -2.139 1.00 74.12 94 GLN A N 1
ATOM 758 C CA . GLN A 1 94 ? 6.649 -8.706 -2.610 1.00 74.12 94 GLN A CA 1
ATOM 759 C C . GLN A 1 94 ? 5.930 -7.562 -3.338 1.00 74.12 94 GLN A C 1
ATOM 761 O O . GLN A 1 94 ? 5.920 -6.427 -2.844 1.00 74.12 94 GLN A O 1
ATOM 766 N N . PRO A 1 95 ? 5.283 -7.826 -4.488 1.00 78.12 95 PRO A N 1
ATOM 767 C CA . PRO A 1 95 ? 4.387 -6.859 -5.107 1.00 78.12 95 PRO A CA 1
ATOM 768 C C . PRO A 1 95 ? 3.335 -6.381 -4.102 1.00 78.12 95 PRO A C 1
ATOM 770 O O . PRO A 1 95 ? 2.795 -7.180 -3.341 1.00 78.12 95 PRO A O 1
ATOM 773 N N . TYR A 1 96 ? 2.988 -5.088 -4.127 1.00 83.44 96 TYR A N 1
ATOM 774 C CA . TYR A 1 96 ? 2.046 -4.504 -3.161 1.00 83.44 96 TYR A CA 1
ATOM 775 C C . TYR A 1 96 ? 0.741 -5.301 -3.033 1.00 83.44 96 TYR A C 1
ATOM 777 O O . TYR A 1 96 ? 0.254 -5.529 -1.931 1.00 83.44 96 TYR A O 1
ATOM 785 N N . LYS A 1 97 ? 0.192 -5.762 -4.161 1.00 84.62 97 LYS A N 1
ATOM 786 C CA . LYS A 1 97 ? -1.035 -6.561 -4.187 1.00 84.62 97 LYS A CA 1
ATOM 787 C C . LYS A 1 97 ? -0.895 -7.855 -3.377 1.00 84.62 97 LYS A C 1
ATOM 789 O O . LYS A 1 97 ? -1.757 -8.147 -2.554 1.00 84.62 97 LYS A O 1
ATOM 794 N N . ASP A 1 98 ? 0.198 -8.580 -3.575 1.00 86.88 98 ASP A N 1
ATOM 795 C CA . ASP A 1 98 ? 0.461 -9.851 -2.897 1.00 86.88 98 ASP A CA 1
ATOM 796 C C . ASP A 1 98 ? 0.700 -9.613 -1.400 1.00 86.88 98 ASP A C 1
ATOM 798 O O . ASP A 1 98 ? 0.199 -10.349 -0.548 1.00 86.88 98 ASP A O 1
ATOM 802 N N . THR A 1 99 ? 1.386 -8.518 -1.071 1.00 88.44 99 THR A N 1
ATOM 803 C CA . THR A 1 99 ? 1.585 -8.042 0.300 1.00 88.44 99 THR A CA 1
ATOM 804 C C . THR A 1 99 ? 0.259 -7.738 1.003 1.00 88.44 99 THR A C 1
ATOM 806 O O . THR A 1 99 ? 0.063 -8.165 2.140 1.00 88.44 99 THR A O 1
ATOM 809 N N . VAL A 1 100 ? -0.693 -7.081 0.329 1.00 89.94 100 VAL A N 1
ATOM 810 C CA . VAL A 1 100 ? -2.041 -6.833 0.873 1.00 89.94 100 VAL A CA 1
ATOM 811 C C . VAL A 1 100 ? -2.799 -8.146 1.101 1.00 89.94 100 VAL A C 1
ATOM 813 O O . VAL A 1 100 ? -3.411 -8.320 2.154 1.00 89.94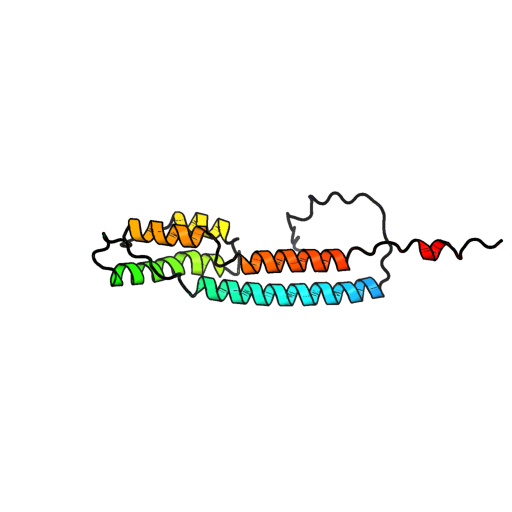 100 VAL A O 1
ATOM 816 N N . GLU A 1 101 ? -2.715 -9.108 0.179 1.00 90.56 101 GLU A N 1
ATOM 817 C CA . GLU A 1 101 ? -3.357 -10.422 0.343 1.00 90.56 101 GLU A CA 1
ATOM 818 C C . GLU A 1 101 ? -2.792 -11.223 1.529 1.00 90.56 101 GLU A C 1
ATOM 820 O O . G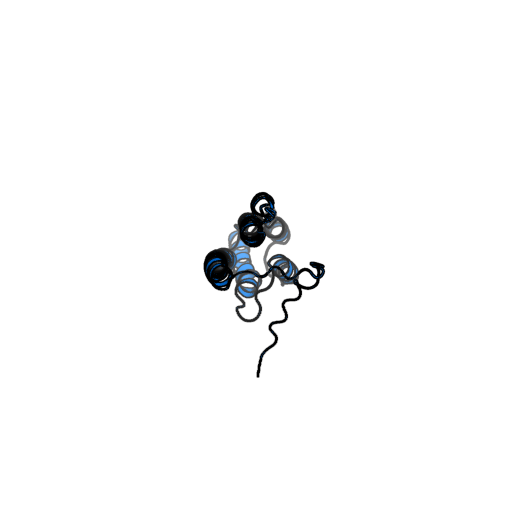LU A 1 101 ? -3.517 -11.997 2.166 1.00 90.56 101 GLU A O 1
ATOM 825 N N . GLN A 1 102 ? -1.500 -11.073 1.830 1.00 90.19 102 GLN A N 1
ATOM 826 C CA . GLN A 1 102 ? -0.885 -11.653 3.027 1.00 90.19 102 GLN A CA 1
ATOM 827 C C . GLN A 1 102 ? -1.284 -10.886 4.290 1.00 90.19 102 GLN A C 1
ATOM 829 O O . GLN A 1 102 ? -1.624 -11.503 5.300 1.00 90.19 102 GLN A O 1
ATOM 834 N N . PHE A 1 103 ? -1.311 -9.556 4.217 1.00 90.88 103 PHE A N 1
ATOM 835 C CA . PHE A 1 103 ? -1.699 -8.674 5.313 1.00 90.88 103 PHE A CA 1
ATOM 836 C C . PHE A 1 103 ? -3.121 -8.945 5.818 1.00 90.88 103 PHE A C 1
ATOM 838 O O . PHE A 1 103 ? -3.358 -8.979 7.022 1.00 90.88 103 PHE A O 1
ATOM 845 N N . GLU A 1 104 ? -4.057 -9.227 4.911 1.00 91.75 104 GLU A N 1
ATOM 846 C CA . GLU A 1 104 ? -5.444 -9.584 5.241 1.00 91.75 104 GLU A CA 1
ATOM 847 C C . GLU A 1 104 ? -5.597 -10.839 6.103 1.00 91.75 104 GLU A C 1
ATOM 849 O O . GLU A 1 104 ? -6.637 -11.027 6.738 1.00 91.75 104 GLU A O 1
ATOM 854 N N . LYS A 1 105 ? -4.592 -11.716 6.092 1.00 91.31 105 LYS A N 1
ATOM 855 C CA . LYS A 1 105 ? -4.604 -12.989 6.820 1.00 91.31 105 LYS A CA 1
ATOM 856 C C . LYS A 1 105 ? -3.998 -12.863 8.216 1.00 91.31 105 LYS A C 1
ATOM 858 O O . LYS A 1 105 ? -4.028 -13.840 8.963 1.00 91.31 105 LYS A O 1
ATOM 863 N N . LEU A 1 106 ? -3.421 -11.708 8.553 1.00 91.50 106 LEU A N 1
ATOM 864 C CA . LEU A 1 106 ? -2.829 -11.475 9.863 1.00 91.50 106 LEU A CA 1
ATOM 865 C C . LEU A 1 106 ? -3.905 -11.347 10.941 1.00 91.50 106 LEU A C 1
ATOM 867 O O . LEU A 1 106 ? -5.035 -10.927 10.688 1.00 91.50 106 LEU A O 1
ATOM 871 N N . ASP A 1 107 ? -3.524 -11.701 12.165 1.00 92.06 107 ASP A N 1
ATOM 872 C CA . ASP A 1 107 ? -4.357 -11.463 13.334 1.00 92.06 107 ASP A CA 1
ATOM 873 C C . ASP A 1 107 ? -4.430 -9.957 13.611 1.00 92.06 107 ASP A C 1
ATOM 875 O O . ASP A 1 107 ? -3.412 -9.302 13.839 1.00 92.06 107 ASP A O 1
ATOM 879 N N . ILE A 1 108 ? -5.648 -9.413 13.589 1.00 92.25 108 ILE A N 1
ATOM 880 C CA . ILE A 1 108 ? -5.907 -7.994 13.850 1.00 92.25 108 ILE A CA 1
ATOM 881 C C . ILE A 1 108 ? -5.861 -7.655 15.349 1.00 92.25 108 ILE A C 1
ATOM 883 O O . ILE A 1 108 ? -5.964 -6.483 15.716 1.00 92.25 108 ILE A O 1
ATOM 887 N N . GLY A 1 109 ? -5.725 -8.663 16.217 1.00 89.06 109 GLY A N 1
ATOM 888 C CA . GLY A 1 109 ? -5.605 -8.498 17.659 1.00 89.06 109 GLY A CA 1
ATOM 889 C C . GLY A 1 109 ? -6.822 -7.797 18.260 1.00 89.06 109 GLY A C 1
ATOM 890 O O . GLY A 1 109 ? -7.956 -8.258 18.136 1.00 89.06 109 GLY A O 1
ATOM 891 N N . GLU A 1 110 ? -6.582 -6.669 18.928 1.00 91.31 110 GLU A N 1
ATOM 892 C CA . GLU A 1 110 ? -7.626 -5.883 19.594 1.00 91.31 110 GLU A CA 1
ATOM 893 C C . GLU A 1 110 ? -8.173 -4.720 18.751 1.00 91.31 110 GLU A C 1
ATOM 895 O O . GLU A 1 110 ? -9.006 -3.934 19.222 1.00 91.31 110 GLU A O 1
ATOM 900 N N . ILE A 1 111 ? -7.767 -4.619 17.482 1.00 94.44 111 ILE A N 1
ATOM 901 C CA . ILE A 1 111 ? -8.333 -3.638 16.560 1.00 94.44 111 ILE A CA 1
ATOM 902 C C . ILE A 1 111 ? -9.827 -3.924 16.382 1.00 94.44 111 ILE A C 1
ATOM 904 O O . ILE A 1 111 ? -10.260 -5.040 16.095 1.00 94.44 111 ILE A O 1
ATOM 908 N N . ASN A 1 112 ? -10.646 -2.880 16.515 1.00 95.94 112 ASN A N 1
ATOM 909 C CA . ASN A 1 112 ? -12.075 -2.997 16.256 1.00 95.94 112 ASN A CA 1
ATOM 910 C C . ASN A 1 112 ? -12.320 -3.388 14.786 1.00 95.94 112 ASN A C 1
ATOM 912 O O . ASN A 1 112 ? -11.816 -2.739 13.869 1.00 95.94 112 ASN A O 1
ATOM 916 N N . LEU A 1 113 ? -13.146 -4.416 14.572 1.00 94.31 113 LEU A N 1
ATOM 917 C CA . LEU A 1 113 ? -13.389 -5.006 13.254 1.00 94.31 113 LEU A CA 1
ATOM 918 C C . LEU A 1 113 ? -13.914 -4.005 12.212 1.00 94.31 113 LEU A C 1
ATOM 920 O O . LEU A 1 113 ? -13.563 -4.105 11.037 1.00 94.31 113 LEU A O 1
ATOM 924 N N . ASP A 1 114 ? -14.754 -3.052 12.616 1.00 95.38 114 ASP A N 1
ATOM 925 C CA . ASP A 1 114 ? -15.306 -2.059 11.693 1.00 95.38 114 ASP A CA 1
ATOM 926 C C . ASP A 1 114 ? -14.244 -1.023 11.306 1.00 95.38 114 ASP A C 1
ATOM 928 O O . ASP A 1 114 ? -14.153 -0.649 10.136 1.00 95.38 114 ASP A O 1
ATOM 932 N N . CYS A 1 115 ? -13.388 -0.625 12.254 1.00 95.75 115 CYS A N 1
ATOM 933 C CA . CYS A 1 115 ? -12.230 0.219 11.957 1.00 95.75 115 CYS A CA 1
ATOM 934 C C . CYS A 1 115 ? -11.256 -0.491 11.008 1.00 95.75 115 CYS A C 1
ATOM 936 O O . CYS A 1 115 ? -10.825 0.094 10.018 1.00 95.75 115 CYS A O 1
ATOM 938 N N . TRP A 1 116 ? -10.960 -1.770 11.265 1.00 94.62 116 TRP A N 1
ATOM 939 C CA . TRP A 1 116 ? -10.117 -2.585 10.389 1.00 94.62 116 TRP A CA 1
ATOM 940 C C . TRP A 1 116 ? -10.661 -2.623 8.960 1.00 94.62 116 TRP A C 1
ATOM 942 O O . TRP A 1 116 ? -9.932 -2.324 8.021 1.00 94.62 116 TRP A O 1
ATOM 952 N N . LYS A 1 117 ? -11.953 -2.923 8.778 1.00 93.81 117 LYS A N 1
ATOM 953 C CA . LYS A 1 117 ? -12.581 -2.947 7.446 1.00 93.81 117 LYS A CA 1
ATOM 954 C C . LYS A 1 117 ? -12.486 -1.597 6.737 1.00 93.81 117 LYS A C 1
ATOM 956 O O . LYS A 1 117 ? -12.238 -1.568 5.533 1.00 93.81 117 LYS A O 1
ATOM 961 N N . ALA A 1 118 ? -12.685 -0.499 7.467 1.00 93.00 118 ALA A N 1
ATOM 962 C CA . ALA A 1 118 ? -12.610 0.847 6.909 1.00 93.00 118 ALA A CA 1
ATOM 963 C C . ALA A 1 118 ? -11.198 1.180 6.409 1.00 93.00 118 ALA A C 1
ATOM 965 O O . ALA A 1 118 ? -11.042 1.682 5.298 1.00 93.00 118 ALA A O 1
ATOM 966 N N . VAL A 1 119 ? -10.165 0.856 7.188 1.00 91.81 119 VAL A N 1
ATOM 967 C CA . VAL A 1 119 ? -8.778 1.122 6.781 1.00 91.81 119 VAL A CA 1
ATOM 968 C C . VAL A 1 119 ? -8.306 0.136 5.718 1.00 91.81 119 VAL A C 1
ATOM 970 O O . VAL A 1 119 ? -7.657 0.537 4.756 1.00 91.81 119 VAL A O 1
ATOM 973 N N . LEU A 1 120 ? -8.710 -1.130 5.804 1.00 91.94 120 LEU A N 1
ATOM 974 C CA . LEU A 1 120 ? -8.406 -2.127 4.784 1.00 91.94 120 LEU A CA 1
ATOM 975 C C . LEU A 1 120 ? -8.987 -1.737 3.416 1.00 91.94 120 LEU A C 1
ATOM 977 O O . LEU A 1 120 ? -8.347 -1.969 2.395 1.00 91.94 120 LEU A O 1
ATOM 981 N N . PHE A 1 121 ? -10.163 -1.104 3.376 1.00 90.94 121 PHE A N 1
ATOM 982 C CA . PHE A 1 121 ? -10.714 -0.548 2.137 1.00 90.94 121 PHE A CA 1
ATOM 983 C C . PHE A 1 121 ? -9.781 0.501 1.507 1.00 90.94 121 PHE A C 1
ATOM 985 O O . PHE A 1 121 ? -9.571 0.477 0.296 1.00 90.94 121 PHE A O 1
ATOM 992 N N . ILE A 1 122 ? -9.177 1.372 2.322 1.00 88.00 122 ILE A N 1
ATOM 993 C CA . ILE A 1 122 ? -8.210 2.381 1.862 1.00 88.00 122 ILE A CA 1
ATOM 994 C C . ILE A 1 122 ? -6.943 1.702 1.332 1.00 88.00 122 ILE A C 1
ATOM 996 O O . ILE A 1 122 ? -6.507 2.000 0.223 1.00 88.00 122 I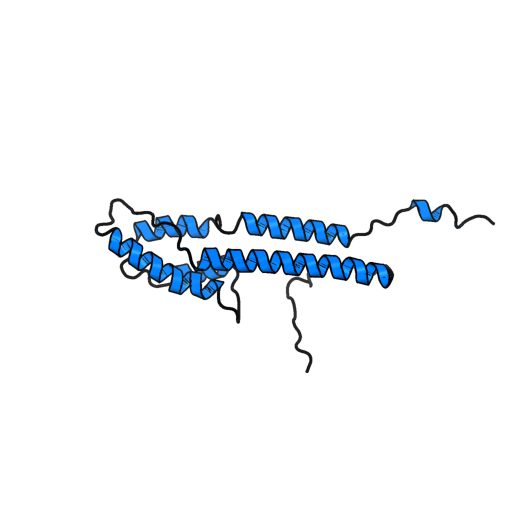LE A O 1
ATOM 1000 N N . VAL A 1 123 ? -6.393 0.747 2.087 1.00 89.25 123 VAL A N 1
ATOM 1001 C CA . VAL A 1 123 ? -5.190 -0.015 1.706 1.00 89.25 123 VAL A CA 1
ATOM 1002 C C . VAL A 1 123 ? -5.399 -0.738 0.368 1.00 89.25 123 VAL A C 1
ATOM 1004 O O . VAL A 1 123 ? -4.590 -0.622 -0.549 1.00 89.25 123 VAL A O 1
ATOM 1007 N N . LYS A 1 124 ? -6.540 -1.412 0.194 1.00 89.31 124 LYS A N 1
ATOM 1008 C CA . LYS A 1 124 ? -6.891 -2.100 -1.060 1.00 89.31 124 LYS A CA 1
ATOM 1009 C C . LYS A 1 124 ? -7.073 -1.168 -2.251 1.00 89.31 124 LYS A C 1
ATOM 1011 O O . LYS A 1 124 ? -6.926 -1.617 -3.385 1.00 89.31 124 LYS A O 1
ATOM 1016 N N . GLY A 1 125 ? -7.396 0.101 -2.011 1.00 84.44 125 GLY A N 1
ATOM 1017 C CA . GLY A 1 125 ? -7.558 1.104 -3.060 1.00 84.44 125 GLY A CA 1
ATOM 1018 C C . GLY A 1 125 ? -6.268 1.421 -3.820 1.00 84.44 125 GLY A C 1
ATOM 1019 O O . GLY A 1 125 ? -6.343 2.095 -4.840 1.00 84.44 125 GLY A O 1
ATOM 1020 N N . GLN A 1 126 ? -5.103 0.950 -3.350 1.00 75.25 126 GLN A N 1
ATOM 1021 C CA . GLN A 1 126 ? -3.783 1.191 -3.952 1.00 75.25 126 GLN A CA 1
ATOM 1022 C C . GLN A 1 126 ? -3.455 2.676 -4.164 1.00 75.25 126 GLN A C 1
ATOM 1024 O O . GLN A 1 126 ? -2.539 3.001 -4.914 1.00 75.25 126 GLN A O 1
ATOM 1029 N N . SER A 1 127 ? -4.145 3.596 -3.480 1.00 71.19 127 SER A N 1
ATOM 1030 C CA . SER A 1 127 ? -3.919 5.039 -3.639 1.00 71.19 127 SER A CA 1
ATOM 1031 C C . SER A 1 127 ? -2.487 5.438 -3.290 1.00 71.19 127 SER A C 1
ATOM 1033 O O . SER A 1 127 ? -1.971 6.415 -3.819 1.00 71.19 127 SER A O 1
ATOM 1035 N N . ALA A 1 128 ? -1.836 4.658 -2.424 1.00 73.50 128 ALA A N 1
ATOM 1036 C CA . ALA A 1 128 ? -0.435 4.833 -2.086 1.00 73.50 128 ALA A CA 1
ATOM 1037 C C . ALA A 1 128 ? 0.516 4.507 -3.246 1.00 73.50 128 ALA A C 1
ATOM 1039 O O . ALA A 1 128 ? 1.617 5.012 -3.206 1.00 73.50 128 ALA A O 1
ATOM 1040 N N . PHE A 1 129 ? 0.133 3.699 -4.243 1.00 74.06 129 PHE A N 1
ATOM 1041 C CA . PHE A 1 129 ? 1.010 3.258 -5.347 1.00 74.06 129 PHE A CA 1
ATOM 1042 C C . PHE A 1 129 ? 0.535 3.697 -6.742 1.00 74.06 129 PHE A C 1
ATOM 1044 O O . PHE A 1 129 ? 1.162 3.381 -7.756 1.00 74.06 129 PHE A O 1
ATOM 1051 N N . GLU A 1 130 ? -0.591 4.413 -6.827 1.00 77.75 130 GLU A N 1
ATOM 1052 C CA . GLU A 1 130 ? -1.179 4.831 -8.103 1.00 77.75 130 GLU A CA 1
ATOM 1053 C C . GLU A 1 130 ? -0.245 5.776 -8.881 1.00 77.75 130 GLU A C 1
ATOM 1055 O O . GLU A 1 130 ? -0.147 5.707 -10.112 1.00 77.75 130 GLU A O 1
ATOM 1060 N N . HIS A 1 131 ? 0.458 6.662 -8.173 1.00 72.31 131 HIS A N 1
ATOM 1061 C CA . HIS A 1 131 ? 1.391 7.610 -8.778 1.00 72.31 131 HIS A CA 1
ATOM 1062 C C . HIS A 1 131 ? 2.633 6.903 -9.331 1.00 72.31 131 HIS A C 1
ATOM 1064 O O . HIS A 1 131 ? 3.075 7.199 -10.444 1.00 72.31 131 HIS A O 1
ATOM 1070 N N . GLU A 1 132 ? 3.138 5.912 -8.610 1.00 76.06 132 GLU A N 1
ATOM 1071 C CA . GLU A 1 132 ? 4.301 5.107 -8.963 1.00 76.06 132 GLU A CA 1
ATOM 1072 C C . GLU A 1 132 ? 3.990 4.202 -10.148 1.00 76.06 132 GLU A C 1
ATOM 1074 O O . GLU A 1 132 ? 4.797 4.086 -11.067 1.00 76.06 132 GLU A O 1
ATOM 1079 N N . GLN A 1 133 ? 2.795 3.612 -10.192 1.00 77.56 133 GLN A N 1
ATOM 1080 C CA . GLN A 1 133 ? 2.379 2.794 -11.325 1.00 77.56 133 GLN A CA 1
ATOM 1081 C C . GLN A 1 133 ? 2.276 3.624 -12.612 1.00 77.56 133 GLN A C 1
ATOM 1083 O O . GLN A 1 133 ? 2.701 3.169 -13.680 1.00 77.56 133 GLN A O 1
ATOM 1088 N N . LYS A 1 134 ? 1.783 4.868 -12.516 1.00 82.56 134 LYS A N 1
ATOM 1089 C CA . LYS A 1 134 ? 1.795 5.825 -13.635 1.00 82.56 134 LYS A CA 1
ATOM 1090 C C . LYS A 1 134 ? 3.220 6.196 -14.040 1.00 82.56 134 LYS A C 1
ATOM 1092 O O . LYS A 1 134 ? 3.503 6.213 -15.235 1.00 82.56 134 LYS A O 1
ATOM 1097 N N . LEU A 1 135 ? 4.109 6.442 -13.076 1.00 81.25 135 LEU A N 1
ATOM 1098 C CA . LEU A 1 135 ? 5.521 6.744 -13.326 1.00 81.25 135 LEU A CA 1
ATOM 1099 C C . LEU A 1 135 ? 6.225 5.590 -14.052 1.00 81.25 135 LEU A C 1
ATOM 1101 O O . LEU A 1 135 ? 6.837 5.813 -15.094 1.00 81.25 135 LEU A O 1
ATOM 1105 N N . ILE A 1 136 ? 6.090 4.360 -13.547 1.00 81.81 136 ILE A N 1
ATOM 1106 C CA . ILE A 1 136 ? 6.650 3.147 -14.161 1.00 81.81 136 ILE A CA 1
ATOM 1107 C C . ILE A 1 136 ? 6.121 2.993 -15.583 1.00 81.81 136 ILE A C 1
ATOM 1109 O O . ILE A 1 136 ? 6.906 2.818 -16.508 1.00 81.81 136 ILE A O 1
ATOM 1113 N N . THR A 1 137 ? 4.803 3.094 -15.768 1.00 82.62 137 THR A N 1
ATOM 1114 C CA . THR A 1 137 ? 4.172 2.943 -17.087 1.00 82.62 137 THR A CA 1
ATOM 1115 C C . THR A 1 137 ? 4.665 4.009 -18.062 1.00 82.62 137 THR A C 1
ATOM 1117 O O . THR A 1 137 ? 4.995 3.701 -19.206 1.00 82.62 137 THR A O 1
ATOM 1120 N N . HIS A 1 138 ? 4.740 5.266 -17.622 1.00 85.50 138 HIS A N 1
ATOM 1121 C CA . HIS A 1 138 ? 5.218 6.364 -18.452 1.00 85.50 138 HIS A CA 1
ATOM 1122 C C . HIS A 1 138 ? 6.676 6.164 -18.861 1.00 85.50 138 HIS A C 1
ATOM 1124 O O . HIS A 1 138 ? 6.985 6.255 -20.045 1.00 85.50 138 HIS A O 1
ATOM 1130 N N . ILE A 1 139 ? 7.548 5.821 -17.914 1.00 83.12 139 ILE A N 1
ATOM 1131 C CA . ILE A 1 139 ? 8.972 5.644 -18.193 1.00 83.12 139 ILE A CA 1
ATOM 1132 C C . ILE A 1 139 ? 9.223 4.384 -19.020 1.00 83.12 139 ILE A C 1
ATOM 1134 O O . ILE A 1 139 ? 10.046 4.418 -19.926 1.00 83.12 139 ILE A O 1
ATOM 1138 N N . ALA A 1 140 ? 8.489 3.297 -18.784 1.00 79.62 140 ALA A N 1
ATOM 1139 C CA . ALA A 1 140 ? 8.548 2.113 -19.636 1.00 79.62 140 ALA A CA 1
ATOM 1140 C C . ALA A 1 140 ? 8.171 2.455 -21.087 1.00 79.62 140 ALA A C 1
ATOM 1142 O O . ALA A 1 140 ? 8.868 2.041 -22.011 1.00 79.62 140 ALA A O 1
ATOM 1143 N N . ASN A 1 141 ? 7.127 3.266 -21.289 1.00 80.88 141 ASN A N 1
ATOM 1144 C CA . ASN A 1 141 ? 6.736 3.739 -22.617 1.00 80.88 141 ASN A CA 1
ATOM 1145 C C . ASN A 1 141 ? 7.797 4.656 -23.248 1.00 80.88 141 ASN A C 1
ATOM 1147 O O . ASN A 1 141 ? 8.087 4.516 -24.436 1.00 80.88 141 ASN A O 1
ATOM 1151 N N . ASP A 1 142 ? 8.388 5.571 -22.479 1.00 82.31 142 ASP A N 1
ATOM 1152 C CA . ASP A 1 142 ? 9.437 6.473 -22.968 1.00 82.31 142 ASP A CA 1
ATOM 1153 C C . ASP A 1 142 ? 10.705 5.698 -23.350 1.00 82.31 142 ASP A C 1
ATOM 1155 O O . ASP A 1 142 ? 11.267 5.910 -24.425 1.00 82.31 142 ASP A O 1
ATOM 1159 N N . LEU A 1 143 ? 11.121 4.741 -22.517 1.00 80.12 143 LEU A N 1
ATOM 1160 C CA . LEU A 1 143 ? 12.248 3.854 -22.800 1.00 80.12 143 LEU A CA 1
ATOM 1161 C C . LEU A 1 143 ? 11.974 2.963 -24.016 1.00 80.12 143 LEU A C 1
ATOM 1163 O O . LEU A 1 143 ? 12.854 2.812 -24.859 1.00 80.12 143 LEU A O 1
ATOM 1167 N N . ALA A 1 144 ? 10.759 2.427 -24.161 1.00 76.06 144 ALA A N 1
ATOM 1168 C CA . ALA A 1 144 ? 10.377 1.652 -25.340 1.00 76.06 144 ALA A CA 1
ATOM 1169 C C . ALA A 1 144 ? 10.476 2.489 -26.625 1.00 76.06 144 ALA A C 1
ATOM 1171 O O . ALA A 1 144 ? 10.987 2.005 -27.631 1.00 76.06 144 ALA A O 1
ATOM 1172 N N . ARG A 1 145 ? 10.073 3.766 -26.593 1.00 73.19 145 ARG A N 1
ATOM 1173 C CA . ARG A 1 145 ? 10.220 4.684 -27.739 1.00 73.19 145 ARG A CA 1
ATOM 1174 C C . ARG A 1 145 ? 11.675 4.983 -28.083 1.00 73.19 145 ARG A C 1
ATOM 1176 O O . ARG A 1 145 ? 11.987 5.139 -29.254 1.00 73.19 145 ARG A O 1
ATOM 1183 N N . LEU A 1 146 ? 12.559 5.045 -27.090 1.00 68.75 146 LEU A N 1
ATOM 1184 C CA . LEU A 1 146 ? 14.000 5.207 -27.320 1.00 68.75 146 LEU A CA 1
ATOM 1185 C C . LEU A 1 146 ? 14.648 3.952 -27.925 1.00 68.75 146 LEU A C 1
ATOM 1187 O O . LEU A 1 146 ? 15.714 4.048 -28.527 1.00 68.75 146 LEU A O 1
ATOM 1191 N N . LEU A 1 147 ? 14.015 2.787 -27.761 1.00 65.38 147 LEU A N 1
ATOM 1192 C CA . LEU A 1 147 ? 14.458 1.512 -28.328 1.00 65.38 147 LEU A CA 1
ATOM 1193 C C . LEU A 1 147 ? 13.859 1.238 -29.720 1.00 65.38 147 LEU A C 1
ATOM 1195 O O . LEU A 1 147 ? 14.450 0.485 -30.492 1.00 65.38 147 LEU A O 1
ATOM 1199 N N . ILE A 1 148 ? 12.719 1.850 -30.061 1.00 61.12 148 ILE A N 1
ATOM 1200 C CA . ILE A 1 148 ? 12.097 1.759 -31.389 1.00 61.12 148 ILE A CA 1
ATOM 1201 C C . ILE A 1 148 ? 12.675 2.863 -32.283 1.00 61.12 148 ILE A C 1
ATOM 1203 O O . ILE A 1 148 ? 12.195 3.994 -32.300 1.00 61.12 148 ILE A O 1
ATOM 1207 N N . VAL A 1 149 ? 13.708 2.531 -33.055 1.00 54.72 149 VAL A N 1
ATOM 1208 C CA . VAL A 1 149 ? 14.142 3.359 -34.187 1.00 54.72 149 VAL A CA 1
ATOM 1209 C C . VAL A 1 149 ? 13.201 3.060 -35.356 1.00 54.72 149 VAL A C 1
ATOM 1211 O O . VAL A 1 149 ? 13.288 1.986 -35.949 1.00 54.72 149 VAL A O 1
ATOM 1214 N N . GLU A 1 150 ? 12.280 3.970 -35.686 1.00 46.38 150 GLU A N 1
ATOM 1215 C CA . GLU A 1 150 ? 11.559 3.873 -36.961 1.00 46.38 150 GLU A CA 1
ATOM 1216 C C . GLU A 1 150 ? 12.571 4.039 -38.109 1.00 46.38 150 GLU A C 1
ATOM 1218 O O . GLU A 1 150 ? 13.314 5.026 -38.127 1.00 46.38 150 GLU A O 1
ATOM 1223 N N . PRO A 1 151 ? 12.652 3.093 -39.062 1.00 48.72 151 PRO A N 1
ATOM 1224 C CA . PRO A 1 151 ? 13.550 3.236 -40.197 1.00 48.72 151 PRO A CA 1
ATOM 1225 C C . PRO A 1 151 ? 13.088 4.416 -41.059 1.00 48.72 151 PRO A C 1
ATOM 1227 O O . PRO A 1 151 ? 11.980 4.415 -41.594 1.00 48.72 151 PRO A O 1
ATOM 1230 N N . ASN A 1 152 ? 13.939 5.433 -41.198 1.00 44.91 152 ASN A N 1
ATOM 1231 C CA . ASN A 1 152 ? 13.666 6.557 -42.083 1.00 44.91 152 ASN A CA 1
ATOM 1232 C C . ASN A 1 152 ? 13.838 6.100 -43.541 1.00 44.91 152 ASN A C 1
ATOM 1234 O O . ASN A 1 152 ? 14.951 5.852 -44.004 1.00 44.91 152 ASN A O 1
ATOM 1238 N N . PHE A 1 153 ? 12.730 5.955 -44.268 1.00 53.56 153 PHE A N 1
ATOM 1239 C CA . PHE A 1 153 ? 12.727 5.452 -45.647 1.00 53.56 153 PHE A CA 1
ATOM 1240 C C . PHE A 1 153 ? 13.331 6.432 -46.671 1.00 53.56 153 PHE A C 1
ATOM 1242 O O . PHE A 1 153 ? 13.489 6.066 -47.835 1.00 53.56 153 PHE A O 1
ATOM 1249 N N . GLU A 1 154 ? 13.699 7.653 -46.269 1.00 50.75 154 GLU A N 1
ATOM 1250 C CA . GLU A 1 154 ? 14.287 8.649 -47.176 1.00 50.75 154 GLU A CA 1
ATOM 1251 C C . GLU A 1 154 ? 15.757 8.366 -47.549 1.00 50.75 154 GLU A C 1
ATOM 1253 O O . GLU A 1 154 ? 16.212 8.804 -48.611 1.00 50.75 154 GLU A O 1
ATOM 1258 N N . ASP A 1 155 ? 16.476 7.544 -46.775 1.00 47.03 155 ASP A N 1
ATOM 1259 C CA . ASP A 1 155 ? 17.882 7.195 -47.052 1.00 47.03 155 ASP A CA 1
ATOM 1260 C C . ASP A 1 155 ? 18.064 6.185 -48.205 1.00 47.03 155 ASP A C 1
ATOM 1262 O O . ASP A 1 155 ? 19.164 6.030 -48.740 1.00 47.03 155 ASP A O 1
ATOM 1266 N N . PHE A 1 156 ? 16.989 5.544 -48.679 1.00 47.94 156 PHE A N 1
ATOM 1267 C CA . PHE A 1 156 ? 17.050 4.628 -49.831 1.00 47.94 156 PHE A CA 1
ATOM 1268 C C . PHE A 1 156 ? 17.056 5.346 -51.194 1.00 47.94 156 PHE A C 1
ATOM 1270 O O . PHE A 1 156 ? 17.266 4.709 -52.228 1.00 47.94 156 PHE A O 1
ATOM 1277 N N . SER A 1 157 ? 16.881 6.672 -51.216 1.00 47.50 157 SER A N 1
ATOM 1278 C CA . SER A 1 157 ? 16.795 7.470 -52.452 1.00 47.50 157 SER A CA 1
ATOM 1279 C C . SER A 1 157 ? 18.130 7.634 -53.186 1.00 47.50 157 SER A C 1
ATOM 1281 O O . SER A 1 157 ? 18.144 7.922 -54.382 1.00 47.50 157 SER A O 1
ATOM 1283 N N . HIS A 1 158 ? 19.259 7.486 -52.486 1.00 46.72 158 HIS A N 1
ATOM 1284 C CA . HIS A 1 158 ? 20.582 7.837 -53.020 1.00 46.72 158 HIS A CA 1
ATOM 1285 C C . HIS A 1 158 ? 21.417 6.639 -53.498 1.00 46.72 158 HIS A C 1
ATOM 1287 O O . HIS A 1 158 ? 22.489 6.840 -54.063 1.00 46.72 158 HIS A O 1
ATOM 1293 N N . ALA A 1 159 ? 20.929 5.405 -53.335 1.00 42.72 159 ALA A N 1
ATOM 1294 C CA . ALA A 1 159 ? 21.678 4.195 -53.690 1.00 42.72 159 ALA A CA 1
ATOM 1295 C C . ALA A 1 159 ? 21.367 3.628 -55.092 1.00 42.72 159 ALA A C 1
ATOM 1297 O O . ALA A 1 159 ? 21.864 2.559 -55.438 1.00 42.72 159 ALA A O 1
ATOM 1298 N N . VAL A 1 160 ? 20.577 4.325 -55.918 1.00 45.38 160 VAL A N 1
ATOM 1299 C CA . VAL A 1 160 ? 20.300 3.907 -57.304 1.00 45.38 160 VAL A CA 1
ATOM 1300 C C . VAL A 1 160 ? 20.582 5.055 -58.271 1.00 45.38 160 VAL A C 1
ATOM 1302 O O . VAL A 1 160 ? 19.674 5.705 -58.784 1.00 45.38 160 VAL A O 1
ATOM 1305 N N . GLN A 1 161 ? 21.862 5.302 -58.543 1.00 37.66 161 GLN A N 1
ATOM 1306 C CA . GLN A 1 161 ? 22.280 5.931 -59.795 1.00 37.66 161 GLN A CA 1
ATOM 1307 C C . GLN A 1 161 ? 23.360 5.057 -60.442 1.00 37.66 161 GLN A C 1
ATOM 1309 O O . GLN A 1 161 ? 24.332 4.681 -59.792 1.00 37.66 161 GLN A O 1
ATOM 1314 N N . TYR A 1 162 ? 23.056 4.676 -61.685 1.00 41.81 162 TYR A N 1
ATOM 1315 C CA . TYR A 1 162 ? 23.717 3.711 -62.569 1.00 41.81 162 TYR A CA 1
ATOM 1316 C C . TYR A 1 162 ? 25.198 3.985 -62.836 1.00 41.81 162 TYR A C 1
ATOM 1318 O O . TYR A 1 162 ? 25.558 5.174 -62.985 1.00 41.81 162 TYR A O 1
#

Sequence (162 aa):
MQEDIGWPWLYEVGLGNETTHISNVECHAVGSIVWNTMFKVKEHLDVHCWTVACEAPPMVHAGTCMNQKRCEEDWKQLWWNGMGWFLLDGQNPQPYKDTVEQFEKLDIGEINLDCWKAVLFIVKGQSAFEHEQKLITHIANDLARLLIVEPNFEDFSHAVQY

pLDDT: mean 74.65, std 19.78, range [30.3, 95.94]

Radius of gyration: 24.02 Å; chains: 1; bounding box: 48×29×85 Å